Protein AF-A0A2H0A321-F1 (afdb_monomer)

Foldseek 3Di:
DADWDKAFAAPDPVLLVVLVVLLVVLVVVLVVQLVVDPDPDSLCSLQALSNLLNQLSVCCVVPRMDTLVVSLVVCCVVPVDHDRVSNNVSVVQVNCCRVPVQPPVPPDDHD

Solvent-accessible surface area (backbone atoms only — not comparable to full-atom values): 6124 Å² total; per-residue (Å²): 120,76,64,86,47,78,41,58,55,51,86,52,64,66,54,47,53,50,50,52,55,48,31,55,54,22,49,53,52,26,54,54,40,31,76,69,48,88,56,100,54,50,71,57,36,44,73,37,51,49,19,38,37,24,54,54,47,50,41,23,74,74,66,44,39,43,48,44,56,63,52,51,51,53,42,29,72,74,67,74,52,75,61,41,68,45,43,47,51,25,50,51,52,54,39,39,34,48,75,59,62,22,74,79,49,74,90,87,77,41,121

Structure (mmCIF, N/CA/C/O backbone):
data_AF-A0A2H0A321-F1
#
_entry.id   AF-A0A2H0A321-F1
#
loop_
_atom_site.group_PDB
_atom_site.id
_atom_site.type_symbol
_atom_site.label_atom_id
_atom_site.label_alt_id
_atom_site.label_comp_id
_atom_site.label_asym_id
_atom_site.label_entity_id
_atom_site.label_seq_id
_atom_site.pdbx_PDB_ins_code
_atom_site.Cartn_x
_atom_site.Cartn_y
_atom_site.Cartn_z
_atom_site.occupancy
_atom_site.B_iso_or_equiv
_atom_site.auth_seq_id
_atom_site.auth_comp_id
_atom_site.auth_asym_id
_atom_site.auth_atom_id
_atom_site.pdbx_PDB_model_num
ATOM 1 N N . MET A 1 1 ? 2.645 -16.318 -4.067 1.00 87.94 1 MET A N 1
ATOM 2 C CA . MET A 1 1 ? 1.161 -16.283 -4.025 1.00 87.94 1 MET A CA 1
ATOM 3 C C . MET A 1 1 ? 0.705 -15.027 -3.287 1.00 87.94 1 MET A C 1
ATOM 5 O O . MET A 1 1 ? 1.366 -14.633 -2.330 1.00 87.94 1 MET A O 1
ATOM 9 N N . ILE A 1 2 ? -0.385 -14.387 -3.721 1.00 94.31 2 ILE A N 1
ATOM 10 C CA . ILE A 1 2 ? -0.961 -13.224 -3.019 1.00 94.31 2 ILE A CA 1
ATOM 11 C C . ILE A 1 2 ? -1.789 -13.702 -1.835 1.00 94.31 2 ILE A C 1
ATOM 13 O O . ILE A 1 2 ? -2.643 -14.575 -1.989 1.00 94.31 2 ILE A O 1
ATOM 17 N N . LYS A 1 3 ? -1.525 -13.142 -0.652 1.00 92.69 3 LYS A N 1
ATOM 18 C CA . LYS A 1 3 ? -2.264 -13.487 0.564 1.00 92.69 3 LYS A CA 1
ATOM 19 C C . LYS A 1 3 ? -3.631 -12.795 0.537 1.00 92.69 3 LYS A C 1
ATOM 21 O O . LYS A 1 3 ? -3.662 -11.574 0.350 1.00 92.69 3 LYS A O 1
ATOM 26 N N . PRO A 1 4 ? -4.744 -13.527 0.725 1.00 94.19 4 PRO A N 1
ATOM 27 C CA . PRO A 1 4 ? -6.062 -12.915 0.813 1.00 94.19 4 PRO A CA 1
ATOM 28 C C . PRO A 1 4 ? -6.135 -12.066 2.084 1.00 94.19 4 PRO A C 1
ATOM 30 O O . PRO A 1 4 ? -5.918 -12.555 3.192 1.00 94.19 4 PRO A O 1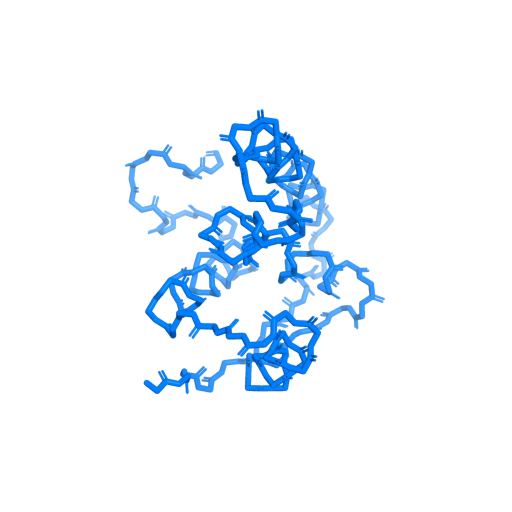
ATOM 33 N N . LEU A 1 5 ? -6.384 -10.773 1.910 1.00 94.62 5 LEU A N 1
AT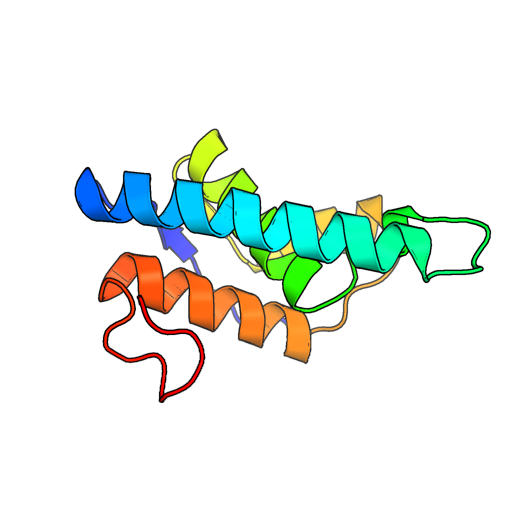OM 34 C CA . LEU A 1 5 ? -6.491 -9.804 2.988 1.00 94.62 5 LEU A CA 1
ATOM 35 C C . LEU A 1 5 ? -7.448 -8.695 2.551 1.00 94.62 5 LEU A C 1
ATOM 37 O O . LEU A 1 5 ? -7.298 -8.120 1.471 1.00 94.62 5 LEU A O 1
ATOM 41 N N . LYS A 1 6 ? -8.415 -8.388 3.416 1.00 96.00 6 LYS A N 1
ATOM 42 C CA . LYS A 1 6 ? -9.298 -7.236 3.268 1.00 96.00 6 LYS A CA 1
ATOM 43 C C . LYS A 1 6 ? -8.874 -6.164 4.264 1.00 96.00 6 LYS A C 1
ATOM 45 O O . LYS A 1 6 ? -8.904 -6.397 5.469 1.00 96.00 6 LYS A O 1
ATOM 50 N N . ILE A 1 7 ? -8.454 -5.012 3.755 1.00 95.38 7 ILE A N 1
ATOM 51 C CA . ILE A 1 7 ? -8.076 -3.849 4.560 1.00 95.38 7 ILE A CA 1
ATOM 52 C C . ILE A 1 7 ? -9.233 -2.860 4.501 1.00 95.38 7 ILE A C 1
ATOM 54 O O . ILE A 1 7 ? -9.682 -2.510 3.413 1.00 95.38 7 ILE A O 1
ATOM 58 N N . ILE A 1 8 ? -9.704 -2.413 5.660 1.00 94.56 8 ILE A N 1
ATOM 59 C CA . ILE A 1 8 ? -10.800 -1.449 5.781 1.00 94.56 8 ILE A CA 1
ATOM 60 C C . ILE A 1 8 ? -10.224 -0.156 6.350 1.00 94.56 8 ILE A C 1
ATOM 62 O O . ILE A 1 8 ? -9.447 -0.181 7.308 1.00 94.56 8 ILE A O 1
ATOM 66 N N . LEU A 1 9 ? -10.584 0.971 5.742 1.00 91.69 9 LEU A N 1
ATOM 67 C CA . LEU A 1 9 ? -10.207 2.289 6.220 1.00 91.69 9 LEU A CA 1
ATOM 68 C C . LEU A 1 9 ? -10.865 2.512 7.593 1.00 91.69 9 LEU A C 1
ATOM 70 O O . LEU A 1 9 ? -12.090 2.450 7.699 1.00 91.69 9 LEU A O 1
ATOM 74 N N . PRO A 1 10 ? -10.087 2.790 8.647 1.00 89.69 10 PRO A N 1
ATOM 75 C CA . PRO A 1 10 ? -10.638 2.965 9.982 1.00 89.69 10 PRO A CA 1
ATOM 76 C C . PRO A 1 10 ? -11.473 4.241 10.052 1.00 89.69 10 PRO A C 1
ATOM 78 O O . PRO A 1 10 ? -11.120 5.248 9.444 1.00 89.69 10 PRO A O 1
ATOM 81 N N . GLU A 1 11 ? -12.542 4.240 10.847 1.00 87.88 11 GLU A N 1
ATOM 82 C CA . GLU A 1 11 ? -13.388 5.426 11.052 1.00 87.88 11 GLU A CA 1
ATOM 83 C C . GLU A 1 11 ? -12.675 6.539 11.832 1.00 87.88 11 GLU A C 1
ATOM 85 O O . GLU A 1 11 ? -12.991 7.717 11.664 1.00 87.88 11 GLU A O 1
ATOM 90 N N . ASN A 1 12 ? -11.660 6.172 12.619 1.00 86.81 12 ASN A N 1
ATOM 91 C CA . ASN A 1 12 ? -10.861 7.089 13.420 1.00 86.81 12 ASN A CA 1
ATOM 92 C C . ASN A 1 12 ? -10.187 8.169 12.547 1.00 86.81 12 ASN A C 1
ATOM 94 O O . ASN A 1 12 ? -9.300 7.888 11.735 1.00 86.81 12 ASN A O 1
ATOM 98 N N . SER A 1 13 ? -10.574 9.426 12.769 1.00 85.81 13 SER A N 1
ATOM 99 C CA . SER A 1 13 ? -10.105 10.593 12.013 1.00 85.81 13 SER A CA 1
ATOM 100 C C . SER A 1 13 ? -8.596 10.841 12.123 1.00 85.81 13 SER A C 1
ATOM 102 O O . SER A 1 13 ? -7.975 11.285 11.152 1.00 85.81 13 SER A O 1
ATOM 104 N N . GLN A 1 14 ? -7.977 10.509 13.260 1.00 86.06 14 GLN A N 1
ATOM 105 C CA . GLN A 1 14 ? -6.529 10.620 13.439 1.00 86.06 14 GLN A CA 1
ATOM 106 C C . GLN A 1 14 ? -5.805 9.629 12.528 1.00 86.06 14 GLN A C 1
ATOM 108 O O . GLN A 1 14 ? -4.917 10.025 11.774 1.00 86.06 14 GLN A O 1
ATOM 113 N N . VAL A 1 15 ? -6.237 8.363 12.514 1.00 85.00 15 VAL A N 1
ATOM 114 C CA . VAL A 1 15 ? -5.624 7.328 11.667 1.00 85.00 15 VAL A CA 1
ATOM 115 C C . VAL A 1 15 ? -5.818 7.646 10.181 1.00 85.00 15 VAL A C 1
ATOM 117 O O . VAL A 1 15 ? -4.869 7.513 9.409 1.00 85.00 15 VAL A O 1
ATOM 120 N N . LYS A 1 16 ? -6.990 8.159 9.775 1.00 87.75 16 LYS A N 1
ATOM 121 C CA . LYS A 1 16 ? -7.221 8.644 8.399 1.00 87.75 16 LYS A CA 1
ATOM 122 C C . LYS A 1 16 ? -6.234 9.746 8.006 1.00 87.75 16 LYS A C 1
ATOM 124 O O . LYS A 1 16 ? -5.567 9.639 6.977 1.00 87.75 16 LYS A O 1
ATOM 129 N N . THR A 1 17 ? -6.083 10.764 8.855 1.00 88.44 17 THR A N 1
ATOM 130 C CA . THR A 1 17 ? -5.147 11.882 8.632 1.00 88.44 17 THR A CA 1
ATOM 131 C C . THR A 1 17 ? -3.705 11.382 8.519 1.00 88.44 17 THR A C 1
ATOM 133 O O . THR A 1 17 ? -2.928 11.821 7.671 1.00 88.44 17 THR A O 1
ATOM 136 N N . MET A 1 18 ? -3.337 10.423 9.361 1.00 86.56 18 MET A N 1
ATOM 137 C CA . MET A 1 18 ? -2.010 9.822 9.382 1.00 86.56 18 MET A CA 1
ATOM 138 C C . MET A 1 18 ? -1.733 8.973 8.131 1.00 86.56 18 MET A C 1
ATOM 140 O O . MET A 1 18 ? -0.660 9.096 7.537 1.00 86.56 18 MET A O 1
ATOM 144 N N . LEU A 1 19 ? -2.706 8.182 7.670 1.00 89.56 19 LEU A N 1
ATOM 145 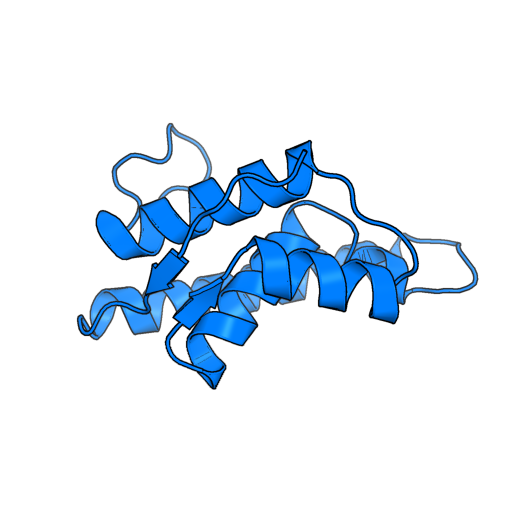C CA . LEU A 1 19 ? -2.629 7.462 6.395 1.00 89.56 19 LEU A CA 1
ATOM 146 C C . LEU A 1 19 ? -2.515 8.421 5.207 1.00 89.56 19 LEU A C 1
ATOM 148 O O . LEU A 1 19 ? -1.808 8.123 4.247 1.00 89.56 19 LEU A O 1
ATOM 152 N N . GLN A 1 20 ? -3.169 9.582 5.257 1.00 90.38 20 GLN A N 1
ATOM 153 C CA . GLN A 1 20 ? -3.054 10.600 4.211 1.00 90.38 20 GLN A CA 1
ATOM 154 C C . GLN A 1 20 ? -1.644 11.206 4.164 1.00 90.38 20 GLN A C 1
ATOM 156 O O . GLN A 1 20 ? -1.050 11.293 3.092 1.00 90.38 20 GLN A O 1
ATOM 161 N N . LYS A 1 21 ? -1.046 11.517 5.322 1.00 91.38 21 LYS A N 1
ATOM 162 C CA . LYS A 1 21 ? 0.366 11.940 5.395 1.00 91.38 21 LYS A CA 1
ATOM 163 C C . LYS A 1 21 ? 1.312 10.867 4.848 1.00 91.38 21 LYS A C 1
ATOM 165 O O . LYS A 1 21 ? 2.247 11.179 4.111 1.00 91.38 21 LYS A O 1
ATOM 170 N N . LYS A 1 22 ? 1.061 9.593 5.175 1.00 89.69 22 LYS A N 1
ATOM 171 C CA . LYS A 1 22 ? 1.854 8.467 4.660 1.00 89.69 22 LYS A CA 1
ATOM 172 C C . LYS A 1 22 ? 1.707 8.285 3.155 1.00 89.69 22 LYS A C 1
ATOM 174 O O . LYS A 1 22 ? 2.708 8.006 2.502 1.00 89.69 22 LYS A O 1
ATOM 179 N N . LEU A 1 23 ? 0.519 8.510 2.593 1.00 93.31 23 LEU A N 1
ATOM 180 C CA . LEU A 1 23 ? 0.328 8.509 1.144 1.00 93.31 23 LEU A CA 1
ATOM 181 C C . LEU A 1 23 ? 1.263 9.520 0.469 1.00 93.31 23 LEU A C 1
ATOM 183 O O . LEU A 1 23 ? 2.018 9.131 -0.419 1.00 93.31 23 LEU A O 1
ATOM 187 N N . SER A 1 24 ? 1.302 10.768 0.945 1.00 93.12 24 SER A N 1
ATOM 188 C CA . SER A 1 24 ? 2.196 11.796 0.394 1.00 93.12 24 SER A CA 1
ATOM 189 C C . SER A 1 24 ? 3.683 11.424 0.512 1.00 93.12 24 SER A C 1
ATOM 191 O O . SER A 1 24 ? 4.469 11.683 -0.404 1.00 93.12 24 SER A O 1
ATOM 193 N N . GLU A 1 25 ? 4.088 10.775 1.612 1.00 93.50 25 GLU A N 1
ATOM 194 C CA . GLU A 1 25 ? 5.449 10.245 1.789 1.00 93.50 25 GLU A CA 1
ATOM 195 C C . GLU A 1 25 ? 5.772 9.173 0.734 1.00 93.50 25 GLU A C 1
ATOM 197 O O . GLU A 1 25 ? 6.838 9.206 0.109 1.00 93.50 25 GLU A O 1
ATOM 202 N N . TYR A 1 26 ? 4.856 8.227 0.512 1.00 93.44 26 TYR A N 1
ATOM 203 C CA . TYR A 1 26 ? 5.035 7.156 -0.467 1.00 93.44 26 TYR A CA 1
ATOM 204 C C . TYR A 1 26 ? 5.058 7.685 -1.897 1.00 93.44 26 TYR A C 1
ATOM 206 O O . TYR A 1 26 ? 5.950 7.315 -2.656 1.00 93.44 26 TYR A O 1
ATOM 214 N N . GLU A 1 27 ? 4.166 8.608 -2.246 1.00 92.19 27 GLU A N 1
ATOM 215 C CA . GLU A 1 27 ? 4.152 9.259 -3.558 1.00 92.19 27 GLU A CA 1
ATOM 216 C C . GLU A 1 27 ? 5.444 10.040 -3.815 1.00 92.19 27 GLU A C 1
ATOM 218 O O . GLU A 1 27 ? 6.030 9.929 -4.891 1.00 92.19 27 GLU A O 1
ATOM 223 N N . SER A 1 28 ? 5.969 10.738 -2.804 1.00 92.81 28 SER A N 1
ATOM 224 C CA . SER A 1 28 ? 7.266 11.418 -2.901 1.00 92.81 28 SER A CA 1
ATOM 225 C C . SER A 1 28 ? 8.416 10.437 -3.150 1.00 92.81 28 SER A C 1
ATOM 227 O O . SER A 1 28 ? 9.332 10.720 -3.927 1.00 92.81 28 SER A O 1
ATOM 229 N N . ARG A 1 29 ? 8.386 9.262 -2.509 1.00 91.81 29 ARG A N 1
ATOM 230 C CA . ARG A 1 29 ? 9.377 8.199 -2.739 1.00 91.81 29 ARG A CA 1
ATOM 231 C C . ARG A 1 29 ? 9.256 7.613 -4.142 1.00 91.81 29 ARG A C 1
ATOM 233 O O . ARG A 1 29 ? 10.280 7.459 -4.801 1.00 91.81 29 ARG A O 1
ATOM 240 N N . VAL A 1 30 ? 8.038 7.355 -4.616 1.00 91.38 30 VAL A N 1
ATOM 241 C CA . VAL A 1 30 ? 7.782 6.902 -5.991 1.00 91.38 30 VAL A CA 1
ATOM 242 C C . VAL A 1 30 ? 8.287 7.936 -6.994 1.00 91.38 30 VAL A C 1
ATOM 244 O O . VAL A 1 30 ? 9.026 7.578 -7.901 1.00 91.38 30 VAL A O 1
ATOM 247 N N . ALA A 1 31 ? 8.012 9.226 -6.793 1.00 90.25 31 ALA A N 1
ATOM 248 C CA . ALA A 1 31 ? 8.512 10.293 -7.660 1.00 90.25 31 ALA A CA 1
ATOM 249 C C . ALA A 1 31 ? 10.051 10.334 -7.720 1.00 90.25 31 ALA A C 1
ATOM 251 O O . ALA A 1 31 ? 10.634 10.555 -8.781 1.00 90.25 31 ALA A O 1
ATOM 252 N N . ARG A 1 32 ? 10.737 10.075 -6.599 1.00 89.75 32 ARG A N 1
ATOM 253 C CA . ARG A 1 32 ? 12.204 9.936 -6.582 1.00 89.75 32 ARG A CA 1
ATOM 254 C C . ARG A 1 32 ? 12.677 8.694 -7.337 1.00 89.75 32 ARG A C 1
ATOM 256 O O . ARG A 1 32 ? 13.711 8.766 -7.992 1.00 89.75 32 ARG A O 1
ATOM 263 N N . LEU A 1 33 ? 11.947 7.580 -7.259 1.00 88.19 33 LEU A N 1
ATOM 264 C CA . LEU A 1 33 ? 12.246 6.369 -8.031 1.00 88.19 33 LEU A CA 1
ATOM 265 C C . LEU A 1 33 ? 12.039 6.600 -9.531 1.00 88.19 33 LEU A C 1
ATOM 267 O O . LEU A 1 33 ? 12.921 6.244 -10.305 1.00 88.19 33 LEU A O 1
ATOM 271 N N . LYS A 1 34 ? 10.957 7.283 -9.933 1.00 87.12 34 LYS A N 1
ATOM 272 C CA . LYS A 1 34 ? 10.699 7.678 -11.331 1.00 87.12 34 LYS A CA 1
ATOM 273 C C . LYS A 1 34 ? 11.889 8.409 -11.949 1.00 87.12 34 LYS A C 1
ATOM 275 O O . LYS A 1 34 ? 12.285 8.088 -13.057 1.00 87.12 34 LYS A O 1
ATOM 280 N N . LYS A 1 35 ? 12.512 9.328 -11.203 1.00 86.25 35 LYS A N 1
ATOM 281 C CA . LYS A 1 35 ? 13.696 10.084 -11.656 1.00 86.25 35 LYS A CA 1
ATOM 282 C C . LYS A 1 35 ? 14.977 9.248 -11.778 1.00 86.25 35 LYS A C 1
ATOM 284 O O . LYS A 1 35 ? 15.910 9.682 -12.438 1.00 86.25 35 LYS A O 1
ATOM 289 N N . LYS A 1 36 ? 15.060 8.104 -11.092 1.00 83.06 36 LYS A N 1
ATOM 290 C CA . LYS A 1 36 ? 16.247 7.225 -11.076 1.00 83.06 36 LYS A CA 1
ATOM 291 C C . LYS A 1 36 ? 16.143 6.063 -12.059 1.00 83.06 36 LYS A C 1
ATOM 293 O O . LYS A 1 36 ? 17.155 5.454 -12.401 1.00 83.06 36 LYS A O 1
ATOM 298 N N . ILE A 1 37 ? 14.925 5.714 -12.457 1.00 77.19 37 ILE A N 1
ATOM 299 C CA . ILE A 1 37 ? 14.676 4.659 -13.427 1.00 77.19 37 ILE A CA 1
ATOM 300 C C . ILE A 1 37 ? 15.040 5.198 -14.811 1.00 77.19 37 ILE A C 1
ATOM 302 O O . ILE A 1 37 ? 14.423 6.132 -15.304 1.00 77.19 37 ILE A O 1
ATOM 306 N N . HIS A 1 38 ? 16.040 4.577 -15.431 1.00 68.69 38 HIS A N 1
ATOM 307 C CA . HIS A 1 38 ? 16.455 4.852 -16.810 1.00 68.69 38 HIS A CA 1
ATOM 308 C C . HIS A 1 38 ? 15.698 3.970 -17.822 1.00 68.69 38 HIS A C 1
ATOM 310 O O . HIS A 1 38 ? 16.128 3.819 -18.962 1.00 68.69 38 HIS A O 1
ATOM 316 N N . SER A 1 39 ? 14.603 3.323 -17.405 1.00 64.75 39 SER A N 1
ATOM 317 C CA . SER A 1 39 ? 13.765 2.538 -18.313 1.00 64.75 39 SER A CA 1
ATOM 318 C C . SER A 1 39 ? 12.856 3.463 -19.126 1.00 64.75 39 SER A C 1
ATOM 320 O O . SER A 1 39 ? 12.457 4.528 -18.658 1.00 64.75 39 SER A O 1
ATOM 322 N N . GLY A 1 40 ? 12.460 3.023 -20.323 1.00 67.88 40 GLY A N 1
ATOM 323 C CA . GLY A 1 40 ? 11.493 3.741 -21.161 1.00 67.88 40 GLY A CA 1
ATOM 324 C C . GLY A 1 40 ? 10.074 3.827 -20.578 1.00 67.88 40 GLY A C 1
ATOM 325 O O . GLY A 1 40 ? 9.214 4.445 -21.196 1.00 67.88 40 GLY A O 1
ATOM 326 N N . ASN A 1 41 ? 9.811 3.228 -19.407 1.00 79.62 41 ASN A N 1
ATOM 327 C CA . ASN A 1 41 ? 8.520 3.302 -18.724 1.00 79.62 41 ASN A CA 1
ATOM 328 C C . ASN A 1 41 ? 8.694 3.677 -17.233 1.00 79.62 41 ASN A C 1
ATOM 330 O O . ASN A 1 41 ? 8.898 2.795 -16.387 1.00 79.62 41 ASN A O 1
ATOM 334 N N . PRO A 1 42 ? 8.573 4.974 -16.891 1.00 77.81 42 PRO A N 1
ATOM 335 C CA . PRO A 1 42 ? 8.672 5.474 -15.518 1.00 77.81 42 PRO A CA 1
ATOM 336 C C . PRO A 1 42 ? 7.620 4.900 -14.557 1.00 77.81 42 PRO A C 1
ATOM 338 O O . PRO A 1 42 ? 7.841 4.871 -13.342 1.00 77.81 42 PRO A O 1
ATOM 341 N N . GLU A 1 43 ? 6.484 4.416 -15.063 1.00 81.75 43 GLU A N 1
ATOM 342 C CA . GLU A 1 43 ? 5.408 3.865 -14.233 1.00 81.75 43 GLU A CA 1
ATOM 343 C C . GLU A 1 43 ? 5.793 2.538 -13.566 1.00 81.75 43 GLU A C 1
ATOM 345 O O . GLU A 1 43 ? 5.255 2.193 -12.516 1.00 81.75 43 GLU A O 1
ATOM 350 N N . LEU A 1 44 ? 6.848 1.870 -14.049 1.00 82.69 44 LEU A N 1
ATOM 351 C CA . LEU A 1 44 ? 7.433 0.709 -13.371 1.00 82.69 44 LEU A CA 1
ATOM 352 C C . LEU A 1 44 ? 7.969 1.030 -11.964 1.00 82.69 44 LEU A C 1
ATOM 354 O O . LEU A 1 44 ? 8.186 0.114 -11.174 1.00 82.69 44 LEU A O 1
ATOM 358 N N . SER A 1 45 ? 8.143 2.311 -11.617 1.00 84.12 45 SER A N 1
ATOM 359 C CA . SER A 1 45 ? 8.430 2.756 -10.243 1.00 84.12 45 SER A CA 1
ATOM 360 C C . SER A 1 45 ? 7.383 2.304 -9.219 1.00 84.12 45 SER A C 1
ATOM 362 O O . SER A 1 45 ? 7.721 2.132 -8.043 1.00 84.12 45 SER A O 1
ATOM 364 N N . TYR A 1 46 ? 6.135 2.078 -9.644 1.00 84.75 46 TYR A N 1
ATOM 365 C CA . TYR A 1 46 ? 5.076 1.558 -8.782 1.00 84.75 46 TYR A CA 1
ATOM 366 C C . TYR A 1 46 ? 5.241 0.071 -8.442 1.00 84.75 46 TYR A C 1
ATOM 368 O O . TYR A 1 46 ? 4.706 -0.381 -7.429 1.00 84.75 46 TYR A O 1
ATOM 376 N N . ILE A 1 47 ? 6.048 -0.667 -9.209 1.00 89.94 47 ILE A N 1
ATOM 377 C CA . ILE A 1 47 ? 6.400 -2.071 -8.952 1.00 89.94 47 ILE A CA 1
ATOM 378 C C . ILE A 1 47 ? 7.556 -2.120 -7.948 1.00 89.94 47 ILE A C 1
ATOM 380 O O . ILE A 1 47 ? 8.675 -2.527 -8.251 1.00 89.94 47 ILE A O 1
ATOM 384 N N . SER A 1 48 ? 7.295 -1.591 -6.759 1.00 90.88 48 SER A N 1
ATOM 385 C CA . SER A 1 48 ? 8.240 -1.514 -5.651 1.00 90.88 48 SER A CA 1
ATOM 386 C C . SER A 1 48 ? 7.481 -1.417 -4.332 1.00 90.88 48 SER A C 1
ATOM 388 O O . SER A 1 48 ? 6.331 -0.977 -4.306 1.00 90.88 48 SER A O 1
ATOM 390 N N . ILE A 1 49 ? 8.124 -1.737 -3.205 1.00 91.19 49 ILE A N 1
ATOM 391 C CA . ILE A 1 49 ? 7.492 -1.610 -1.878 1.00 91.19 49 ILE A CA 1
ATOM 392 C C . ILE A 1 49 ? 6.869 -0.211 -1.643 1.00 91.19 49 ILE A C 1
ATOM 394 O O . ILE A 1 49 ? 5.717 -0.154 -1.204 1.00 91.19 49 ILE A O 1
ATOM 398 N N . PRO A 1 50 ? 7.546 0.930 -1.913 1.00 92.88 50 PRO A N 1
ATOM 399 C CA . PRO A 1 50 ? 6.916 2.250 -1.798 1.00 92.88 50 PRO A CA 1
ATOM 400 C C . PRO A 1 50 ? 5.734 2.444 -2.755 1.00 92.88 50 PRO A C 1
ATOM 402 O O . PRO A 1 50 ? 4.732 3.036 -2.361 1.00 92.88 50 PRO A O 1
ATOM 405 N N . GLY A 1 51 ? 5.837 1.923 -3.980 1.00 93.62 51 GLY A N 1
ATOM 406 C CA . GLY A 1 51 ? 4.778 1.965 -4.984 1.00 93.62 51 GLY A CA 1
ATOM 407 C C . GLY A 1 51 ? 3.525 1.211 -4.559 1.00 93.62 51 GLY A C 1
ATOM 408 O O . GLY A 1 51 ? 2.440 1.788 -4.533 1.00 93.62 51 GLY A O 1
ATOM 409 N N . PHE A 1 52 ? 3.673 -0.035 -4.109 1.00 96.12 52 PHE A N 1
ATOM 410 C CA . PHE A 1 52 ? 2.563 -0.833 -3.594 1.00 96.12 52 PHE A CA 1
ATOM 411 C C . PHE A 1 52 ? 1.920 -0.187 -2.366 1.00 96.12 52 PHE A C 1
ATOM 413 O O . PHE A 1 52 ? 0.696 -0.111 -2.285 1.00 96.12 52 PHE A O 1
ATOM 420 N N . LYS A 1 53 ? 2.718 0.360 -1.437 1.00 95.62 53 LYS A N 1
ATOM 421 C CA . LYS A 1 53 ? 2.182 1.116 -0.293 1.00 95.62 53 LYS A CA 1
ATOM 422 C C . LYS A 1 53 ? 1.373 2.335 -0.744 1.00 95.62 53 LYS A C 1
ATOM 424 O O . LYS A 1 53 ? 0.302 2.574 -0.186 1.00 95.62 53 LYS A O 1
ATOM 429 N N . ALA A 1 54 ? 1.838 3.074 -1.755 1.00 95.38 54 ALA A N 1
ATOM 430 C CA . ALA A 1 54 ? 1.095 4.194 -2.331 1.00 95.38 54 ALA A CA 1
ATOM 431 C C . ALA A 1 54 ? -0.228 3.730 -2.963 1.00 95.38 54 ALA A C 1
ATOM 433 O O . ALA A 1 54 ? -1.272 4.290 -2.642 1.00 95.38 54 ALA A O 1
ATOM 434 N N . LEU A 1 55 ? -0.208 2.681 -3.792 1.00 95.81 55 LEU A N 1
ATOM 435 C CA . LEU A 1 55 ? -1.400 2.155 -4.472 1.00 95.81 55 LEU A CA 1
ATOM 436 C C . LEU A 1 55 ? -2.463 1.656 -3.485 1.00 95.81 55 LEU A C 1
ATOM 438 O O . LEU A 1 55 ? -3.629 2.036 -3.593 1.00 95.81 55 LEU A O 1
ATOM 442 N N . ILE A 1 56 ? -2.058 0.872 -2.481 1.00 96.69 56 ILE A N 1
ATOM 443 C CA . ILE A 1 56 ? -2.963 0.358 -1.443 1.00 96.69 56 ILE A CA 1
ATOM 444 C C . ILE A 1 56 ? -3.563 1.519 -0.643 1.00 96.69 56 ILE A C 1
ATOM 446 O O . ILE A 1 56 ? -4.778 1.592 -0.467 1.00 96.69 56 ILE A O 1
ATOM 450 N N . THR A 1 57 ? -2.732 2.464 -0.195 1.00 95.50 57 THR A N 1
ATOM 451 C CA . THR A 1 57 ? -3.195 3.601 0.619 1.00 95.50 57 THR A CA 1
ATOM 452 C C . THR A 1 57 ? -4.116 4.524 -0.179 1.00 95.50 57 THR A C 1
ATOM 454 O O . THR A 1 57 ? -5.152 4.949 0.327 1.00 95.50 57 THR A O 1
ATOM 457 N N . ARG A 1 58 ? -3.789 4.800 -1.448 1.00 95.06 58 ARG A N 1
ATOM 458 C CA . ARG A 1 58 ? -4.640 5.583 -2.354 1.00 95.06 58 ARG A CA 1
ATOM 459 C C . ARG A 1 58 ? -6.001 4.919 -2.528 1.00 95.06 58 ARG A C 1
ATOM 461 O O . ARG A 1 58 ? -7.023 5.593 -2.423 1.00 95.06 58 ARG A O 1
ATOM 468 N N . ARG A 1 59 ? -6.023 3.602 -2.746 1.00 95.12 59 ARG A N 1
ATOM 469 C CA . ARG A 1 59 ? -7.271 2.858 -2.916 1.00 95.12 59 ARG A CA 1
ATOM 470 C C . ARG A 1 59 ? -8.135 2.882 -1.654 1.00 95.12 59 ARG A C 1
ATOM 472 O O . ARG A 1 59 ? -9.339 3.087 -1.774 1.00 95.12 59 ARG A O 1
ATOM 479 N N . LEU A 1 60 ? -7.527 2.758 -0.472 1.00 94.38 60 LEU A N 1
ATOM 480 C CA . LEU A 1 60 ? -8.231 2.898 0.808 1.00 94.38 60 LEU A CA 1
ATOM 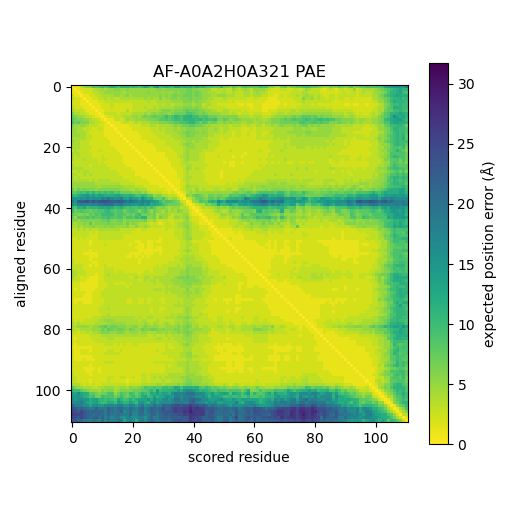481 C C . LEU A 1 60 ? -8.892 4.269 0.959 1.00 94.38 60 LEU A C 1
ATOM 483 O O . LEU A 1 60 ? -10.046 4.335 1.363 1.00 94.38 60 LEU A O 1
ATOM 487 N N . HIS A 1 61 ? -8.203 5.356 0.602 1.00 91.12 61 HIS A N 1
ATOM 488 C CA . HIS A 1 61 ? -8.793 6.701 0.661 1.00 91.12 61 HIS A CA 1
ATOM 489 C C . HIS A 1 61 ? -9.936 6.896 -0.337 1.00 91.12 61 HIS A C 1
ATOM 491 O O . HIS A 1 61 ? -10.897 7.591 -0.033 1.00 91.12 61 HIS A O 1
ATOM 497 N N . GLN A 1 62 ? -9.847 6.282 -1.519 1.00 92.38 62 GLN A N 1
ATOM 498 C CA . GLN A 1 62 ? -10.854 6.432 -2.574 1.00 92.38 62 GLN A CA 1
ATOM 499 C C . GLN A 1 62 ? -12.107 5.581 -2.352 1.00 92.38 62 GLN A C 1
ATOM 501 O O . GLN A 1 62 ? -13.203 6.020 -2.683 1.00 92.38 62 GLN A O 1
ATOM 506 N N . ARG A 1 63 ? -11.949 4.346 -1.860 1.00 94.44 63 ARG A N 1
ATOM 507 C CA . ARG A 1 63 ? -13.044 3.361 -1.777 1.00 94.44 63 ARG A CA 1
ATOM 508 C C . ARG A 1 63 ? -13.405 2.947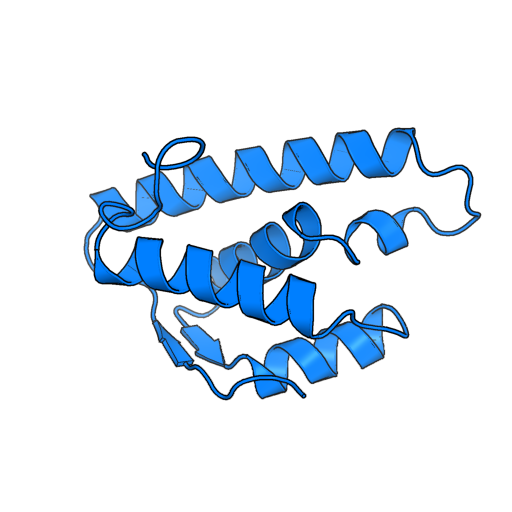 -0.354 1.00 94.44 63 ARG A C 1
ATOM 510 O O . ARG A 1 63 ? -14.367 2.216 -0.175 1.00 94.44 63 ARG A O 1
ATOM 517 N N . GLY A 1 64 ? -12.627 3.355 0.645 1.00 93.88 64 GLY A N 1
ATOM 518 C CA . GLY A 1 64 ? -12.799 2.924 2.033 1.00 93.88 64 GLY A CA 1
ATOM 519 C C . GLY A 1 64 ? -12.312 1.500 2.317 1.00 93.88 64 GLY A C 1
ATOM 520 O O . GLY A 1 64 ? -12.186 1.130 3.478 1.00 93.88 64 GLY A O 1
ATOM 521 N N . GLU A 1 65 ? -11.986 0.703 1.298 1.00 95.62 65 GLU A N 1
ATOM 522 C CA . GLU A 1 65 ? -11.502 -0.667 1.467 1.00 95.62 65 GLU A CA 1
ATOM 523 C C . GLU A 1 65 ? -10.600 -1.130 0.316 1.00 95.62 65 GLU A C 1
ATOM 525 O O . GLU A 1 65 ? -10.606 -0.576 -0.789 1.00 95.62 65 GLU A O 1
ATOM 530 N N . VAL A 1 66 ? -9.802 -2.162 0.595 1.00 97.31 66 VAL A N 1
ATOM 531 C CA . VAL A 1 66 ? -8.934 -2.845 -0.367 1.00 97.31 66 VAL A CA 1
ATOM 532 C C . VAL A 1 66 ? -9.013 -4.346 -0.157 1.00 97.31 66 VAL A C 1
ATOM 534 O O . VAL A 1 66 ? -8.723 -4.844 0.928 1.00 97.31 66 VAL A O 1
ATOM 537 N N . GLU A 1 67 ? -9.299 -5.067 -1.233 1.00 97.62 67 GLU A N 1
ATOM 538 C CA . GLU A 1 67 ? -9.104 -6.511 -1.322 1.00 97.62 67 GLU A CA 1
ATOM 539 C C . GLU A 1 67 ? -7.798 -6.792 -2.071 1.00 97.62 67 GLU A C 1
ATOM 541 O O . GLU A 1 67 ? -7.642 -6.417 -3.236 1.00 97.62 67 GLU A O 1
ATOM 546 N N . THR A 1 68 ? -6.834 -7.432 -1.404 1.00 96.00 68 THR A N 1
ATOM 547 C CA . THR A 1 68 ? -5.471 -7.603 -1.937 1.00 96.00 68 THR A CA 1
ATOM 548 C C . THR A 1 68 ? -5.413 -8.410 -3.225 1.00 96.00 68 THR A C 1
ATOM 550 O O . THR A 1 68 ? -4.610 -8.085 -4.091 1.00 96.00 68 THR A O 1
ATOM 553 N N . GLN A 1 69 ? -6.252 -9.436 -3.381 1.00 96.38 69 GLN A N 1
ATOM 554 C CA . GLN A 1 69 ? -6.280 -10.257 -4.596 1.00 96.38 69 GLN A CA 1
ATOM 555 C C . GLN A 1 69 ? -6.778 -9.459 -5.802 1.00 96.38 69 GLN A C 1
ATOM 557 O O . GLN A 1 69 ? -6.131 -9.464 -6.846 1.00 96.38 69 GLN A O 1
ATOM 562 N N . LYS A 1 70 ? -7.871 -8.709 -5.625 1.00 96.75 70 LYS A N 1
ATOM 563 C CA . LYS A 1 70 ? -8.433 -7.849 -6.668 1.00 96.75 70 LYS A CA 1
ATOM 564 C C . LYS A 1 70 ? -7.455 -6.749 -7.071 1.00 96.75 70 LYS A C 1
ATOM 566 O O . LYS A 1 70 ? -7.187 -6.568 -8.251 1.00 96.75 70 LYS A O 1
ATOM 571 N N . LEU A 1 71 ? -6.866 -6.059 -6.093 1.00 96.62 71 LEU A N 1
ATOM 572 C CA . LEU A 1 71 ? -5.878 -5.019 -6.378 1.00 96.62 71 LEU A CA 1
ATOM 573 C C . LEU A 1 71 ? -4.614 -5.593 -7.037 1.00 96.62 71 LEU A C 1
ATOM 575 O O . LEU A 1 71 ? -4.051 -4.960 -7.920 1.00 96.62 71 LEU A O 1
ATOM 579 N N . ALA A 1 72 ? -4.161 -6.783 -6.634 1.00 96.12 72 ALA A N 1
ATOM 580 C CA . ALA A 1 72 ? -3.016 -7.427 -7.270 1.00 96.12 72 ALA A CA 1
ATOM 581 C C . ALA A 1 72 ? -3.289 -7.759 -8.744 1.00 96.12 72 ALA A C 1
ATOM 583 O O . ALA A 1 72 ? -2.405 -7.558 -9.572 1.00 96.12 72 ALA A O 1
ATOM 584 N N . GLN A 1 73 ? -4.499 -8.226 -9.068 1.00 96.31 73 GLN A N 1
ATOM 585 C CA . GLN A 1 73 ? -4.910 -8.462 -10.450 1.00 96.31 73 GLN A CA 1
ATOM 586 C C . GLN A 1 73 ? -4.888 -7.161 -11.263 1.00 96.31 73 GLN A C 1
ATOM 588 O O . GLN A 1 73 ? -4.225 -7.111 -12.294 1.00 96.31 73 GLN A O 1
ATOM 593 N N . GLU A 1 74 ? -5.512 -6.095 -10.756 1.00 94.81 74 GLU A N 1
ATOM 594 C CA . GLU A 1 74 ? -5.526 -4.781 -11.417 1.00 94.81 74 GLU A CA 1
ATOM 595 C C . GLU A 1 74 ? -4.099 -4.238 -11.655 1.00 94.81 74 GLU A C 1
ATOM 597 O O . GLU A 1 74 ? -3.812 -3.680 -12.707 1.00 94.81 74 GLU A O 1
ATOM 602 N N . ILE A 1 75 ? -3.166 -4.449 -10.716 1.00 93.94 75 ILE A N 1
ATOM 603 C CA . ILE A 1 75 ? -1.757 -4.045 -10.878 1.00 93.94 75 ILE A CA 1
ATOM 604 C C . ILE A 1 75 ? -1.058 -4.855 -11.976 1.00 93.94 75 ILE A C 1
ATOM 606 O O . ILE A 1 75 ? -0.251 -4.307 -12.723 1.00 93.94 75 ILE A O 1
ATOM 610 N N . VAL A 1 76 ? -1.322 -6.159 -12.077 1.00 94.06 76 VAL A N 1
ATOM 611 C CA . VAL A 1 76 ? -0.752 -6.982 -13.155 1.00 94.06 76 VAL A CA 1
ATOM 612 C C . VAL A 1 76 ? -1.326 -6.565 -14.508 1.00 94.06 76 VAL A C 1
ATOM 614 O O . VAL A 1 76 ? -0.573 -6.500 -15.474 1.00 94.06 76 VAL A O 1
ATOM 617 N N . GLU A 1 77 ? -2.615 -6.235 -14.575 1.00 93.44 77 GLU A N 1
ATOM 618 C CA . GLU A 1 77 ? -3.263 -5.722 -15.787 1.00 93.44 77 GLU A CA 1
A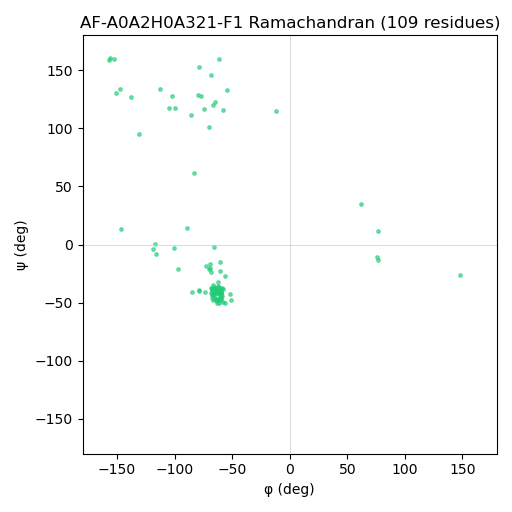TOM 619 C C . GLU A 1 77 ? -2.689 -4.358 -16.213 1.00 93.44 77 GLU A C 1
ATOM 621 O O . GLU A 1 77 ? -2.419 -4.148 -17.393 1.00 93.44 77 GLU A O 1
ATOM 626 N N . GLU A 1 78 ? -2.440 -3.452 -15.263 1.00 89.81 78 GLU A N 1
ATOM 627 C CA . GLU A 1 78 ? -1.942 -2.096 -15.541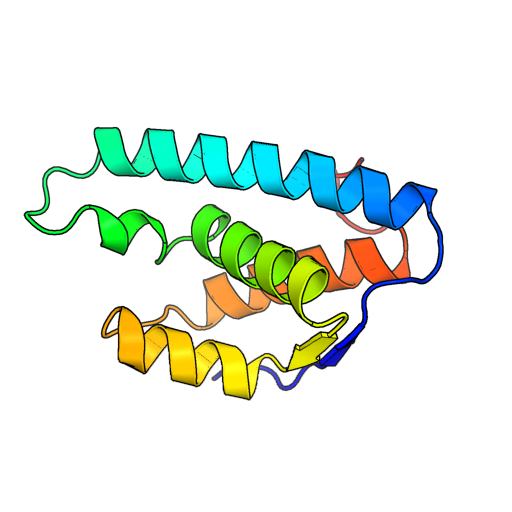 1.00 89.81 78 GLU A CA 1
ATOM 628 C C . GLU A 1 78 ? -0.429 -2.048 -15.823 1.00 89.81 78 GLU A C 1
ATOM 630 O O . GLU A 1 78 ? 0.021 -1.325 -16.712 1.00 89.81 78 GLU A O 1
ATOM 635 N N . TYR A 1 79 ? 0.375 -2.820 -15.084 1.00 88.06 79 TYR A N 1
ATOM 636 C CA . TYR A 1 79 ? 1.843 -2.719 -15.101 1.00 88.06 79 TYR A CA 1
ATOM 637 C C . TYR A 1 79 ? 2.557 -3.986 -15.605 1.00 88.06 79 TYR A C 1
ATOM 639 O O . TYR A 1 79 ? 3.791 -4.037 -15.635 1.00 88.06 79 TYR A O 1
ATOM 647 N N . GLY A 1 80 ? 1.811 -5.028 -15.978 1.00 88.62 80 GLY A N 1
ATOM 648 C CA . GLY A 1 80 ? 2.304 -6.269 -16.587 1.00 88.62 80 GLY A CA 1
ATOM 649 C C . GLY A 1 80 ? 2.970 -7.264 -15.631 1.00 88.62 80 GLY A C 1
ATOM 650 O O . GLY A 1 80 ? 3.206 -8.412 -16.003 1.00 88.62 80 GLY A O 1
ATOM 651 N N . ARG A 1 81 ? 3.307 -6.860 -14.400 1.00 91.00 81 ARG A N 1
ATOM 652 C CA . ARG A 1 81 ? 3.938 -7.735 -13.399 1.00 91.00 81 ARG A CA 1
ATOM 653 C C . ARG A 1 81 ? 3.713 -7.235 -11.977 1.00 91.00 81 ARG A C 1
ATOM 655 O O . ARG A 1 81 ? 3.511 -6.047 -11.742 1.00 91.00 81 ARG A O 1
ATOM 662 N N . LEU A 1 82 ? 3.854 -8.142 -11.016 1.00 93.44 82 LEU A N 1
ATOM 663 C CA . LEU A 1 82 ? 3.782 -7.844 -9.590 1.00 93.44 82 LEU A CA 1
ATOM 664 C C . LEU A 1 82 ? 4.716 -8.779 -8.814 1.00 93.44 82 LEU A C 1
ATOM 666 O O . LEU A 1 82 ? 4.710 -9.991 -9.026 1.00 93.44 82 LEU A O 1
ATOM 670 N N . ASN A 1 83 ? 5.502 -8.224 -7.888 1.00 94.50 83 ASN A N 1
ATOM 671 C CA . ASN A 1 83 ? 6.262 -9.022 -6.930 1.00 94.50 83 ASN A CA 1
ATOM 672 C C . ASN A 1 83 ? 5.365 -9.343 -5.724 1.00 94.50 83 ASN A C 1
ATOM 674 O O . ASN A 1 83 ? 4.997 -8.450 -4.958 1.00 94.50 83 ASN A O 1
ATOM 678 N N . ALA A 1 84 ? 5.004 -10.618 -5.567 1.00 94.12 84 ALA A N 1
ATOM 679 C CA . ALA A 1 84 ? 4.045 -11.048 -4.554 1.00 94.12 84 ALA A CA 1
ATOM 680 C C . ALA A 1 84 ? 4.529 -10.794 -3.120 1.00 94.12 84 ALA A C 1
ATOM 682 O O . ALA A 1 84 ? 3.727 -10.405 -2.273 1.00 94.12 84 ALA A O 1
ATOM 683 N N . ASP A 1 85 ? 5.817 -10.981 -2.838 1.00 94.25 85 ASP A N 1
ATOM 684 C CA . ASP A 1 85 ? 6.354 -10.833 -1.483 1.00 94.25 85 ASP A CA 1
ATOM 685 C C . ASP A 1 85 ? 6.429 -9.365 -1.069 1.00 94.25 85 ASP A C 1
ATOM 687 O O . ASP A 1 85 ? 6.030 -9.002 0.043 1.00 94.25 85 ASP A O 1
ATOM 691 N N . GLU A 1 86 ? 6.846 -8.495 -1.989 1.00 94.69 86 GLU A N 1
ATOM 692 C CA . GLU A 1 86 ? 6.840 -7.048 -1.773 1.00 94.69 86 GLU A CA 1
ATOM 693 C C . GLU A 1 86 ? 5.421 -6.502 -1.606 1.00 94.69 86 GLU A C 1
ATOM 695 O O . GLU A 1 86 ? 5.168 -5.700 -0.702 1.00 94.69 86 GLU A O 1
ATOM 700 N N . PHE A 1 87 ? 4.483 -6.964 -2.436 1.00 96.56 87 PHE A N 1
ATOM 701 C CA . PHE A 1 87 ? 3.082 -6.569 -2.348 1.00 96.56 87 PHE A CA 1
ATOM 702 C C . PHE A 1 87 ? 2.445 -7.032 -1.032 1.00 96.56 87 PHE A C 1
ATOM 704 O O . PHE A 1 87 ? 1.841 -6.228 -0.322 1.00 96.56 87 PHE A O 1
ATOM 711 N N . ASN A 1 88 ? 2.635 -8.300 -0.651 1.00 96.19 88 ASN A N 1
ATOM 712 C CA . ASN A 1 88 ? 2.145 -8.840 0.620 1.00 96.19 88 ASN A CA 1
ATOM 713 C C . ASN A 1 88 ? 2.743 -8.085 1.820 1.00 96.19 88 ASN A C 1
ATOM 715 O O . ASN A 1 88 ? 2.040 -7.805 2.791 1.00 96.19 88 ASN A O 1
ATOM 719 N N . THR A 1 89 ? 4.027 -7.722 1.748 1.00 94.31 89 THR A N 1
ATOM 720 C CA . THR A 1 89 ? 4.702 -6.926 2.783 1.00 94.31 89 THR A CA 1
ATOM 721 C C . THR A 1 89 ? 4.107 -5.524 2.879 1.00 94.31 89 THR A C 1
ATOM 723 O O . THR A 1 89 ? 3.810 -5.046 3.976 1.00 94.31 89 THR A O 1
ATOM 726 N N . ALA A 1 90 ? 3.890 -4.859 1.742 1.00 95.38 90 ALA A N 1
ATOM 727 C CA . ALA A 1 90 ? 3.240 -3.556 1.696 1.00 95.38 90 ALA A CA 1
ATOM 728 C C . ALA A 1 90 ? 1.824 -3.614 2.288 1.00 95.38 90 ALA A C 1
ATOM 730 O O . ALA A 1 90 ? 1.502 -2.810 3.163 1.00 95.38 90 ALA A O 1
ATOM 731 N N . ALA A 1 91 ? 1.019 -4.599 1.884 1.00 96.06 91 ALA A N 1
ATOM 732 C CA . ALA A 1 91 ? -0.333 -4.807 2.390 1.00 96.06 91 ALA A CA 1
ATOM 733 C C . ALA A 1 91 ? -0.361 -5.066 3.900 1.00 96.06 91 ALA A C 1
ATOM 735 O O . ALA A 1 91 ? -1.161 -4.455 4.606 1.00 96.06 91 ALA A O 1
ATOM 736 N N . GLY A 1 92 ? 0.551 -5.896 4.415 1.00 94.00 92 GLY A N 1
ATOM 737 C CA . GLY A 1 92 ? 0.672 -6.152 5.851 1.00 94.00 92 GLY A CA 1
ATOM 738 C C . GLY A 1 92 ? 0.971 -4.886 6.657 1.00 94.00 92 GLY A C 1
ATOM 739 O O . GLY A 1 92 ? 0.356 -4.661 7.695 1.00 94.00 92 GLY A O 1
ATOM 740 N N . VAL A 1 93 ? 1.857 -4.022 6.151 1.00 92.44 93 VAL A N 1
ATOM 741 C CA . VAL A 1 93 ? 2.178 -2.741 6.801 1.00 92.44 93 VAL A CA 1
ATOM 742 C C . VAL A 1 93 ? 0.974 -1.798 6.817 1.00 92.44 93 VAL A C 1
ATOM 744 O O . VAL A 1 93 ? 0.670 -1.223 7.858 1.00 92.44 93 VAL A O 1
ATOM 747 N N . ILE A 1 94 ? 0.271 -1.642 5.689 1.00 94.12 94 ILE A N 1
ATOM 748 C CA . ILE A 1 94 ? -0.902 -0.757 5.640 1.00 94.12 94 ILE A CA 1
ATOM 749 C C . ILE A 1 94 ? -2.037 -1.296 6.515 1.00 94.12 94 ILE A C 1
ATOM 751 O O . ILE A 1 94 ? -2.691 -0.521 7.213 1.00 94.12 94 ILE A O 1
ATOM 755 N N . ASN A 1 95 ? -2.234 -2.613 6.539 1.00 94.31 95 ASN A N 1
ATOM 756 C CA . ASN A 1 95 ? -3.201 -3.238 7.428 1.00 94.31 95 ASN A CA 1
ATOM 757 C C . ASN A 1 95 ? -2.862 -2.995 8.904 1.00 94.31 95 ASN A C 1
ATOM 759 O O . ASN A 1 95 ? -3.750 -2.641 9.673 1.00 94.31 95 ASN A O 1
ATOM 763 N N . ASP A 1 96 ? -1.590 -3.105 9.299 1.00 90.44 96 ASP A N 1
ATOM 764 C CA . ASP A 1 96 ? -1.190 -2.789 10.675 1.00 90.44 96 ASP A CA 1
ATOM 765 C C . ASP A 1 96 ? -1.438 -1.315 11.026 1.00 90.44 96 ASP A C 1
ATOM 767 O O . ASP A 1 96 ? -1.938 -1.017 12.111 1.00 90.44 96 ASP A O 1
ATOM 771 N N . TYR A 1 97 ? -1.182 -0.380 10.102 1.00 89.19 97 TYR A N 1
ATOM 772 C CA . TYR A 1 97 ? -1.556 1.022 10.315 1.00 89.19 97 TYR A CA 1
ATOM 773 C C . TYR A 1 97 ? -3.060 1.198 10.530 1.00 89.19 97 TYR A C 1
ATOM 775 O O . TYR A 1 97 ? -3.451 1.931 11.436 1.00 89.19 97 TYR A O 1
ATOM 783 N N . CYS A 1 98 ? -3.892 0.512 9.746 1.00 89.19 98 CYS A N 1
ATOM 784 C CA . CYS A 1 98 ? -5.347 0.593 9.874 1.00 89.19 98 CYS A CA 1
ATOM 785 C C . CYS A 1 98 ? -5.858 -0.042 11.178 1.00 89.19 98 CYS A C 1
ATOM 787 O O . CYS A 1 98 ? -6.786 0.486 11.783 1.00 89.19 98 CYS A O 1
ATOM 789 N N . GLN A 1 99 ? -5.251 -1.145 11.628 1.00 87.94 99 GLN A N 1
ATOM 790 C CA . GLN A 1 99 ? -5.704 -1.895 12.805 1.00 87.94 99 GLN A CA 1
ATOM 791 C C . GLN A 1 99 ? -5.164 -1.352 14.130 1.00 87.94 99 GLN A C 1
ATOM 793 O O . GLN A 1 99 ? -5.875 -1.342 15.130 1.00 87.94 99 GLN A O 1
ATOM 798 N N . THR A 1 100 ? -3.893 -0.947 14.173 1.00 82.25 100 THR A N 1
ATOM 799 C CA . THR A 1 100 ? -3.205 -0.613 15.432 1.00 82.25 100 THR A CA 1
ATOM 800 C C . THR A 1 100 ? -2.736 0.831 15.502 1.00 82.25 100 THR A C 1
ATOM 802 O O . THR A 1 100 ? -2.180 1.241 16.524 1.00 82.25 100 THR A O 1
ATOM 805 N N . GLY A 1 101 ? -2.921 1.605 14.428 1.00 73.75 101 GLY A N 1
ATOM 806 C CA . GLY A 1 101 ? -2.270 2.901 14.292 1.00 73.75 101 GLY A CA 1
ATOM 807 C C . GLY A 1 101 ? -0.749 2.753 14.265 1.00 73.75 101 GLY A C 1
ATOM 808 O O . GLY A 1 101 ? -0.060 3.583 14.839 1.00 73.75 101 GLY A O 1
ATOM 809 N N . GLY A 1 102 ? -0.219 1.668 13.681 1.00 64.31 102 GLY A N 1
ATOM 810 C CA . GLY A 1 102 ? 1.216 1.461 13.438 1.00 64.31 102 GLY A CA 1
ATOM 811 C C . GLY A 1 102 ? 2.066 1.073 14.636 1.00 64.31 102 GLY A C 1
ATOM 812 O O . GLY A 1 102 ? 3.293 1.088 14.538 1.00 64.31 102 GLY A O 1
ATOM 813 N N . LYS A 1 103 ? 1.437 0.712 15.757 1.00 64.88 103 LYS A N 1
ATOM 814 C CA . LYS A 1 103 ? 2.131 0.351 16.998 1.00 64.88 103 LYS A CA 1
ATOM 815 C C . LYS A 1 103 ? 2.896 -0.973 16.901 1.00 64.88 103 LYS A C 1
ATOM 817 O O . LYS A 1 103 ? 3.787 -1.201 17.715 1.00 64.88 103 LYS A O 1
ATOM 822 N N . LYS A 1 104 ? 2.570 -1.850 15.940 1.00 62.44 104 LYS A N 1
ATOM 823 C CA . LYS A 1 104 ? 3.251 -3.148 15.767 1.00 62.44 104 LYS A CA 1
ATOM 824 C C . LYS A 1 104 ? 4.291 -3.151 14.644 1.00 62.44 104 LYS A C 1
ATOM 826 O O . LYS A 1 104 ? 5.012 -4.142 14.497 1.00 62.44 104 LYS A O 1
ATOM 831 N N . VAL A 1 105 ? 4.450 -2.055 13.899 1.00 59.59 105 VAL A N 1
ATOM 832 C CA . VAL A 1 105 ? 5.544 -1.908 12.930 1.00 59.59 105 VAL A CA 1
ATOM 833 C C . VAL A 1 105 ? 6.871 -1.767 13.694 1.00 59.59 105 VAL A C 1
ATOM 835 O O . VAL A 1 105 ? 7.186 -0.703 14.227 1.00 59.59 105 VAL A O 1
ATOM 838 N N 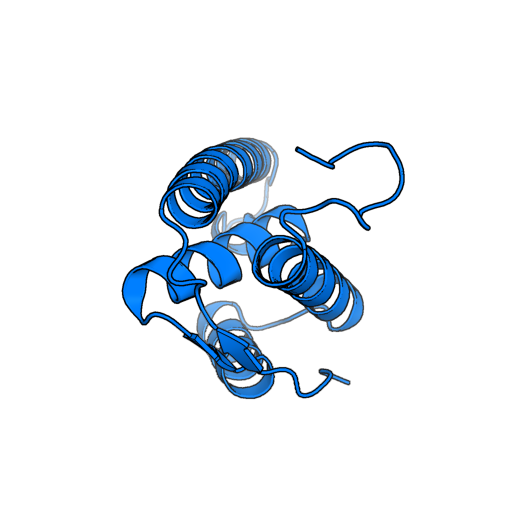. LYS A 1 106 ? 7.661 -2.853 13.778 1.00 47.22 106 LYS A N 1
ATOM 839 C CA . LYS A 1 106 ? 8.975 -2.864 14.456 1.00 47.22 106 LYS A CA 1
ATOM 840 C C . LYS A 1 106 ? 9.895 -1.757 13.904 1.00 47.22 106 LYS A C 1
ATOM 842 O O . LYS A 1 106 ? 9.997 -1.581 12.693 1.00 47.22 106 LYS A O 1
ATOM 847 N N . LYS A 1 107 ? 10.527 -1.027 14.840 1.00 47.34 107 LYS A N 1
ATOM 848 C CA . LYS A 1 107 ? 11.442 0.131 14.704 1.00 47.34 107 LYS A CA 1
ATOM 849 C C . LYS A 1 107 ? 11.954 0.414 13.281 1.00 47.34 107 LYS A C 1
ATOM 851 O O . LYS A 1 107 ? 12.750 -0.339 12.733 1.00 47.34 107 LYS A O 1
ATOM 856 N N . GLY A 1 108 ? 11.551 1.574 12.755 1.00 41.94 108 GLY A N 1
ATOM 857 C CA . GLY A 1 108 ? 12.131 2.212 11.567 1.00 41.94 108 GLY A CA 1
ATOM 858 C C . GLY A 1 108 ? 11.126 3.010 10.733 1.00 41.94 108 GLY A C 1
ATOM 859 O O . GLY A 1 108 ? 11.512 3.951 10.049 1.00 41.94 108 GLY A O 1
ATOM 860 N N . THR A 1 109 ? 9.833 2.661 10.787 1.00 49.00 109 THR A N 1
ATOM 861 C CA . THR A 1 109 ? 8.780 3.341 9.997 1.00 49.00 109 THR A CA 1
ATOM 862 C C . THR A 1 109 ? 7.411 3.426 10.691 1.00 49.00 109 THR A C 1
ATOM 864 O O . THR A 1 109 ? 6.417 3.745 10.033 1.00 49.00 109 THR A O 1
ATOM 867 N N . GLY A 1 110 ? 7.340 3.146 11.999 1.00 44.69 110 GLY A N 1
ATOM 868 C CA . GLY A 1 110 ? 6.152 3.440 12.812 1.00 44.69 110 GLY A CA 1
ATOM 869 C C . GLY A 1 110 ? 5.857 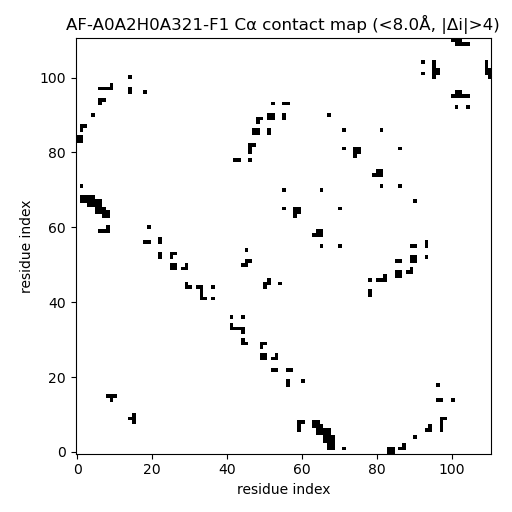4.944 12.834 1.00 44.69 110 GLY A C 1
ATOM 870 O O . GLY A 1 110 ? 6.731 5.739 12.479 1.00 44.69 110 GLY A O 1
ATOM 871 N N . PHE A 1 111 ? 4.619 5.313 13.158 1.00 45.44 111 PHE A N 1
ATOM 872 C CA . PHE A 1 111 ? 4.248 6.718 13.339 1.00 45.44 111 PHE A CA 1
ATOM 873 C C . PHE A 1 111 ? 5.057 7.400 14.440 1.00 45.44 111 PHE A C 1
ATOM 875 O O . PHE A 1 111 ? 5.462 6.693 15.391 1.00 45.44 111 PHE A O 1
#

Secondary structure (DSSP, 8-state):
-PPP-EEE--S-HHHHHHHHHHHHHHHHHHHHHHHH--SS-GGGGGSSHHHHHHHHHHHHHHHSEEEHHHHHHHHHHHHS---HHHHHHHHHHHHHHHHHTTTTS-SSS--

Radius of gyration: 13.54 Å; Cα contacts (8 Å, |Δi|>4): 143; chains: 1; bounding box: 30×28×38 Å

Mean predicted aligned error: 5.13 Å

Sequence (111 aa):
MIKPLKIILPENSQVKTMLQKKLSEYESRVARLKKKIHSGNPELSYISIPGFKALITRRLHQRGEVETQKLAQEIVEEYGRLNADEFNTAAGVINDYCQTGGKKVKKGTGF

pLDDT: mean 87.19, std 12.66, range [41.94, 97.62]